Protein AF-A0A9D1FXD4-F1 (afdb_monomer_lite)

Radius of gyration: 14.66 Å; chains: 1; bounding box: 36×34×36 Å

Structure (mmCIF, N/CA/C/O backbone):
data_AF-A0A9D1FXD4-F1
#
_entry.id   AF-A0A9D1FXD4-F1
#
loop_
_atom_site.group_PDB
_atom_site.id
_atom_site.type_symbol
_atom_site.label_atom_id
_atom_site.label_alt_id
_atom_site.label_comp_id
_atom_site.label_asym_id
_atom_site.label_entity_id
_atom_site.label_seq_id
_atom_site.pdbx_PDB_ins_code
_atom_site.Cartn_x
_atom_site.Cartn_y
_atom_site.Cartn_z
_atom_site.occupancy
_atom_site.B_iso_or_equiv
_atom_site.auth_seq_id
_atom_site.auth_comp_id
_atom_site.auth_asym_id
_atom_site.auth_atom_id
_atom_site.pdbx_PDB_model_num
ATOM 1 N N . GLY A 1 1 ? 19.111 -2.517 -21.753 1.00 34.66 1 GLY A N 1
ATOM 2 C CA . GLY A 1 1 ? 18.798 -1.090 -21.953 1.00 34.66 1 GLY A CA 1
ATOM 3 C C . GLY A 1 1 ? 18.880 -0.429 -20.602 1.00 34.66 1 GLY A C 1
ATOM 4 O O . GLY A 1 1 ? 18.452 -1.061 -19.652 1.00 34.66 1 GLY A O 1
ATOM 5 N N . ASN A 1 2 ? 19.506 0.743 -20.518 1.00 32.88 2 ASN A N 1
ATOM 6 C CA . ASN A 1 2 ? 19.834 1.424 -19.262 1.00 32.88 2 ASN A CA 1
ATOM 7 C C . ASN A 1 2 ? 18.620 1.607 -18.339 1.00 32.88 2 ASN A C 1
ATOM 9 O O . ASN A 1 2 ? 17.534 1.953 -18.807 1.00 32.88 2 ASN A O 1
ATOM 13 N N . ASP A 1 3 ? 18.850 1.400 -17.043 1.00 38.88 3 ASP A N 1
ATOM 14 C CA . ASP A 1 3 ? 17.853 1.514 -15.984 1.00 38.88 3 ASP A CA 1
ATOM 15 C C . ASP A 1 3 ? 17.314 2.945 -15.887 1.00 38.88 3 ASP A C 1
ATOM 17 O O . ASP A 1 3 ? 18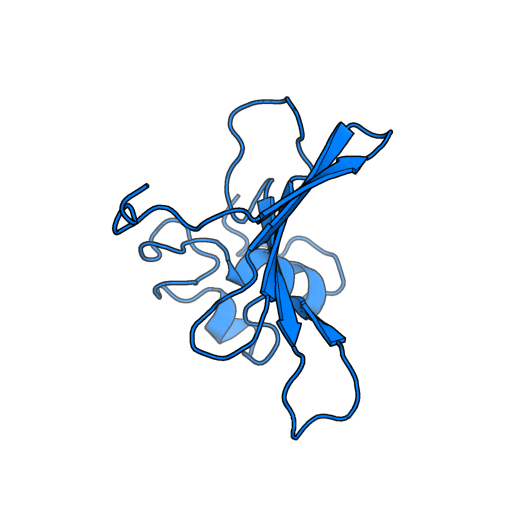.051 3.912 -15.674 1.00 38.88 3 ASP A O 1
ATOM 21 N N . ALA A 1 4 ? 15.999 3.081 -16.048 1.00 43.72 4 ALA A N 1
ATOM 22 C CA . ALA A 1 4 ? 15.295 4.319 -15.771 1.00 43.72 4 ALA A CA 1
ATOM 23 C C . ALA A 1 4 ? 15.128 4.454 -14.252 1.00 43.72 4 ALA A C 1
ATOM 25 O O . ALA A 1 4 ? 14.267 3.813 -13.647 1.00 43.72 4 ALA A O 1
ATOM 26 N N . ASN A 1 5 ? 15.950 5.310 -13.642 1.00 40.16 5 ASN A N 1
ATOM 27 C CA . ASN A 1 5 ? 15.735 5.805 -12.285 1.00 40.16 5 ASN A CA 1
ATOM 28 C C . ASN A 1 5 ? 14.289 6.310 -12.148 1.00 40.16 5 ASN A C 1
ATOM 30 O O . ASN A 1 5 ? 13.934 7.341 -12.716 1.00 40.16 5 ASN A O 1
ATOM 34 N N . GLY A 1 6 ? 13.462 5.577 -11.400 1.00 43.97 6 GLY A N 1
ATOM 35 C CA . GLY A 1 6 ? 12.109 6.001 -11.029 1.00 43.97 6 GLY A CA 1
ATOM 36 C C . GLY A 1 6 ? 10.955 5.227 -11.667 1.00 43.97 6 GLY A C 1
ATOM 37 O O . GLY A 1 6 ? 9.811 5.477 -11.298 1.00 43.97 6 GLY A O 1
ATOM 38 N N . ILE A 1 7 ? 11.210 4.261 -12.556 1.00 46.59 7 ILE A N 1
ATOM 39 C CA . ILE A 1 7 ? 10.161 3.329 -12.984 1.00 46.59 7 ILE A CA 1
ATOM 40 C C . ILE A 1 7 ? 10.275 2.085 -12.116 1.00 46.59 7 ILE A C 1
ATOM 42 O O . ILE A 1 7 ? 11.224 1.313 -12.226 1.00 46.59 7 ILE A O 1
ATOM 46 N N . MET A 1 8 ? 9.292 1.893 -11.242 1.00 54.47 8 MET A N 1
ATOM 47 C CA . MET A 1 8 ? 9.053 0.595 -10.635 1.00 54.47 8 MET A CA 1
ATOM 48 C C . MET A 1 8 ? 8.895 -0.438 -11.758 1.00 54.47 8 MET A C 1
ATOM 50 O O . MET A 1 8 ? 7.889 -0.436 -12.466 1.00 54.47 8 MET A O 1
ATOM 54 N N . LEU A 1 9 ? 9.914 -1.273 -11.967 1.00 59.28 9 LEU A N 1
ATOM 55 C CA . LEU A 1 9 ? 9.901 -2.296 -13.005 1.00 59.28 9 LEU A CA 1
ATOM 56 C C . LEU A 1 9 ? 8.839 -3.338 -12.645 1.00 59.28 9 LEU A C 1
ATOM 58 O O . LEU A 1 9 ? 9.051 -4.219 -11.811 1.00 59.28 9 LEU A O 1
ATOM 62 N N . VAL A 1 10 ? 7.668 -3.204 -13.264 1.00 60.66 10 VAL A N 1
ATOM 63 C CA . VAL A 1 10 ? 6.637 -4.235 -13.239 1.00 60.66 10 VAL A CA 1
ATOM 64 C C . VAL A 1 10 ? 7.150 -5.389 -14.084 1.00 60.66 10 VAL A C 1
ATOM 66 O O . VAL A 1 10 ? 7.276 -5.266 -15.300 1.00 60.66 10 VAL A O 1
ATOM 69 N N . ASN A 1 11 ? 7.465 -6.506 -13.435 1.00 75.38 11 ASN A N 1
ATOM 70 C CA . ASN A 1 11 ? 8.033 -7.659 -14.130 1.00 75.38 11 ASN A CA 1
ATOM 71 C C . ASN A 1 11 ? 6.945 -8.622 -14.615 1.00 75.38 11 ASN A C 1
ATOM 73 O O . ASN A 1 11 ? 7.151 -9.317 -15.604 1.00 75.38 11 ASN A O 1
ATOM 77 N N . TYR A 1 12 ? 5.775 -8.634 -13.961 1.00 87.31 12 TYR A N 1
ATOM 78 C CA . TYR A 1 12 ? 4.633 -9.443 -14.388 1.00 87.31 12 TYR A CA 1
ATOM 79 C C . TYR A 1 12 ? 3.317 -8.691 -14.197 1.00 87.31 12 TYR A C 1
ATOM 81 O O . TYR A 1 12 ? 3.109 -8.036 -13.176 1.00 87.31 12 TYR A O 1
ATOM 89 N N . ILE A 1 13 ? 2.419 -8.830 -15.172 1.00 91.75 13 ILE A N 1
ATOM 90 C CA . ILE A 1 13 ? 1.037 -8.348 -15.111 1.00 91.75 13 ILE A CA 1
ATOM 91 C C . ILE A 1 13 ? 0.124 -9.533 -15.394 1.00 91.75 13 ILE A C 1
ATOM 93 O O . ILE A 1 13 ? 0.289 -10.221 -16.401 1.00 91.75 13 ILE A O 1
ATOM 97 N N . VAL A 1 14 ? -0.849 -9.755 -14.518 1.00 94.38 14 VAL A N 1
ATOM 98 C CA . VAL A 1 14 ? -1.907 -10.748 -14.694 1.00 94.38 14 VAL A CA 1
ATOM 99 C C . VAL A 1 14 ? -3.228 -1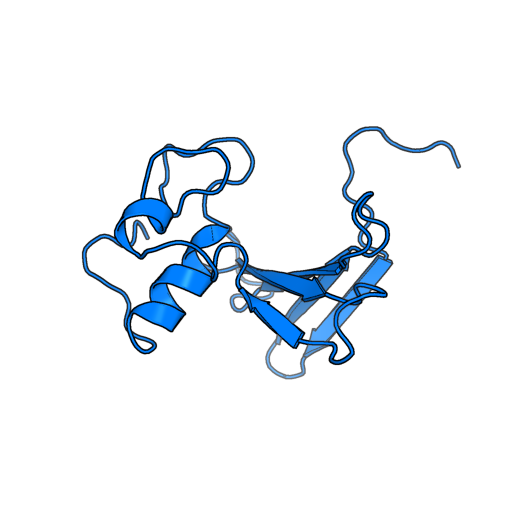0.009 -14.835 1.00 94.38 14 VAL A C 1
ATOM 101 O O . VAL A 1 14 ? -3.553 -9.159 -14.010 1.00 94.38 14 VAL A O 1
ATOM 104 N N . LYS A 1 15 ? -3.992 -10.344 -15.874 1.00 95.06 15 LYS A N 1
ATOM 105 C CA . LYS A 1 15 ? -5.383 -9.920 -16.031 1.00 95.06 15 LYS A CA 1
ATOM 106 C C . LYS A 1 15 ? -6.289 -11.103 -15.713 1.00 95.06 15 LYS A C 1
ATOM 108 O O . LYS A 1 15 ? -6.123 -12.173 -16.297 1.00 95.06 15 LYS A O 1
ATOM 113 N N . THR A 1 16 ? -7.230 -10.915 -14.803 1.00 94.75 16 THR A N 1
ATOM 114 C CA . THR A 1 16 ? -8.228 -11.930 -14.446 1.00 94.75 16 THR A CA 1
ATOM 115 C C . THR A 1 16 ? -9.425 -11.883 -15.404 1.00 94.75 16 THR A C 1
ATOM 117 O O . THR A 1 16 ? -9.620 -10.914 -16.144 1.00 94.75 16 THR A O 1
ATOM 120 N N . ASN A 1 17 ? -10.245 -12.939 -15.421 1.00 94.94 17 ASN A N 1
ATOM 121 C CA . ASN A 1 17 ? -11.413 -13.017 -16.312 1.00 94.94 17 ASN A CA 1
ATOM 122 C C . ASN A 1 17 ? -12.508 -11.986 -15.971 1.00 94.94 17 ASN A C 1
ATOM 124 O O . ASN A 1 17 ? -13.247 -11.562 -16.852 1.00 94.94 17 ASN A O 1
ATOM 128 N N . ASP A 1 18 ? -12.594 -11.561 -14.710 1.00 92.50 18 ASP A N 1
ATOM 129 C CA . ASP A 1 18 ? -13.489 -10.491 -14.246 1.00 92.50 18 ASP A CA 1
ATOM 130 C C . ASP A 1 18 ? -12.932 -9.076 -14.501 1.00 92.50 18 ASP A C 1
ATOM 132 O O . ASP A 1 18 ? -13.599 -8.086 -14.215 1.00 92.50 18 ASP A O 1
ATOM 136 N N . GLY A 1 19 ? -11.747 -8.961 -15.111 1.00 93.00 19 GLY A N 1
ATOM 137 C CA . GLY A 1 19 ? -11.198 -7.692 -15.589 1.00 93.00 19 GLY A CA 1
ATOM 138 C C . GLY A 1 19 ? -10.298 -6.951 -14.601 1.00 93.00 19 GLY A C 1
ATOM 139 O O . GLY A 1 19 ? -9.860 -5.846 -14.929 1.00 93.00 19 GLY A O 1
ATOM 140 N N . MET A 1 20 ? -9.982 -7.546 -13.449 1.00 95.56 20 MET A N 1
ATOM 141 C CA . MET A 1 20 ? -8.985 -7.012 -12.519 1.00 95.56 20 MET A CA 1
ATOM 142 C C . MET A 1 20 ? -7.563 -7.150 -13.073 1.00 95.56 20 MET A C 1
ATOM 144 O O . MET A 1 20 ? -7.263 -8.025 -13.896 1.00 95.56 20 MET A O 1
ATOM 148 N N . TYR A 1 21 ? -6.665 -6.303 -12.571 1.00 95.25 21 TYR A N 1
ATOM 149 C CA . TYR A 1 21 ? -5.236 -6.374 -12.866 1.00 95.25 21 TYR A CA 1
ATOM 150 C C . TYR A 1 21 ? -4.419 -6.618 -11.604 1.00 95.25 21 TYR A C 1
ATOM 152 O O . TYR A 1 21 ? -4.631 -5.981 -10.576 1.00 95.25 21 TYR A O 1
ATOM 160 N N . ILE A 1 22 ? -3.441 -7.514 -11.705 1.00 95.12 22 ILE A N 1
ATOM 161 C CA . ILE A 1 22 ? -2.473 -7.798 -10.649 1.00 95.12 22 ILE A CA 1
ATOM 162 C C . ILE A 1 22 ? -1.077 -7.537 -11.205 1.00 95.12 22 ILE A C 1
ATOM 164 O O . ILE A 1 22 ? -0.660 -8.169 -12.176 1.00 95.12 22 ILE A O 1
ATOM 168 N N . TYR A 1 23 ? -0.353 -6.612 -10.587 1.00 93.25 23 TYR A N 1
ATOM 169 C CA . TYR A 1 23 ? 0.996 -6.219 -10.980 1.00 93.25 23 TYR A CA 1
ATOM 170 C C . TYR A 1 23 ? 1.987 -6.750 -9.950 1.00 93.25 23 TYR A C 1
ATOM 172 O O . TYR A 1 23 ? 1.825 -6.480 -8.762 1.00 93.25 23 TYR A O 1
ATOM 180 N N . PHE A 1 24 ? 3.027 -7.454 -10.394 1.00 90.12 24 PHE A N 1
ATOM 181 C CA . PHE A 1 24 ? 4.114 -7.925 -9.539 1.00 90.12 24 PHE A CA 1
ATOM 182 C C . PHE A 1 24 ? 5.392 -7.148 -9.823 1.00 90.12 24 PHE A C 1
ATOM 184 O O . PHE A 1 24 ? 5.879 -7.084 -10.957 1.00 90.12 24 PHE A O 1
ATOM 191 N N . LEU A 1 25 ? 5.959 -6.602 -8.755 1.00 87.56 25 LEU A N 1
ATOM 192 C CA . LEU A 1 25 ? 7.178 -5.813 -8.758 1.00 87.56 25 LEU A CA 1
ATOM 193 C C . LEU A 1 25 ? 8.220 -6.510 -7.866 1.00 87.56 25 LEU A C 1
ATOM 195 O O . LEU A 1 25 ? 8.429 -6.116 -6.713 1.00 87.56 25 LEU A O 1
ATOM 199 N N . PRO A 1 26 ? 8.825 -7.613 -8.347 1.00 78.31 26 PRO A N 1
ATOM 200 C CA . PRO A 1 26 ? 9.957 -8.239 -7.678 1.00 78.31 26 PRO A CA 1
ATOM 201 C C . PRO A 1 26 ? 11.208 -7.355 -7.800 1.00 78.31 26 PRO A C 1
ATOM 203 O O . PRO A 1 26 ? 11.232 -6.409 -8.584 1.00 78.31 26 PRO A O 1
ATOM 206 N N . ASN A 1 27 ? 12.263 -7.704 -7.057 1.00 73.81 27 ASN A N 1
ATOM 207 C CA . ASN A 1 27 ? 13.549 -6.987 -6.988 1.00 73.81 27 ASN A CA 1
ATOM 208 C C . ASN A 1 27 ? 13.547 -5.719 -6.122 1.00 73.81 27 ASN A C 1
ATOM 210 O O . ASN A 1 27 ? 14.336 -4.803 -6.350 1.00 73.81 27 ASN A O 1
ATOM 214 N N . THR A 1 28 ? 12.707 -5.667 -5.085 1.00 73.56 28 THR A N 1
ATOM 215 C CA . THR A 1 28 ? 12.896 -4.648 -4.045 1.00 73.56 28 THR A CA 1
ATOM 216 C C . THR A 1 28 ? 14.212 -4.923 -3.298 1.00 73.56 28 THR A C 1
ATOM 218 O O . THR A 1 28 ? 14.546 -6.094 -3.074 1.00 73.56 28 THR A O 1
ATOM 221 N N . PRO A 1 29 ? 14.969 -3.893 -2.866 1.00 72.62 29 PRO A N 1
ATOM 222 C CA . PRO A 1 29 ? 16.250 -4.093 -2.176 1.00 72.62 29 PRO A CA 1
ATOM 223 C C . PRO A 1 29 ? 16.158 -4.976 -0.924 1.00 72.62 29 PRO A C 1
ATOM 225 O O . PRO A 1 29 ? 17.132 -5.605 -0.523 1.00 72.62 29 PRO A O 1
ATOM 228 N N . SER A 1 30 ? 14.982 -5.029 -0.295 1.00 74.81 30 SER A N 1
ATOM 229 C CA . SER A 1 30 ? 14.733 -5.800 0.926 1.00 74.81 30 SER A CA 1
ATOM 230 C C . SER A 1 30 ? 14.224 -7.227 0.673 1.00 74.81 30 SER A C 1
ATOM 232 O O . SER A 1 30 ? 13.922 -7.933 1.635 1.00 74.81 30 SER A O 1
ATOM 234 N N . GLY A 1 31 ? 14.114 -7.664 -0.586 1.00 74.12 31 GLY A N 1
ATOM 235 C CA . GLY A 1 31 ? 13.778 -9.046 -0.946 1.00 74.12 31 GLY A CA 1
ATOM 236 C C . GLY A 1 31 ? 12.298 -9.429 -0.817 1.00 74.12 31 GLY A C 1
ATOM 237 O O . GLY A 1 31 ? 11.975 -10.613 -0.888 1.00 74.12 31 GLY A O 1
ATOM 238 N N . TYR A 1 32 ? 11.393 -8.464 -0.635 1.00 78.75 32 TYR A N 1
ATOM 239 C CA . TYR A 1 32 ? 9.948 -8.687 -0.773 1.00 78.75 32 TYR A CA 1
ATOM 240 C C . TYR A 1 32 ? 9.482 -8.347 -2.196 1.00 78.75 32 TYR A C 1
ATOM 242 O O . TYR A 1 32 ? 10.160 -7.626 -2.933 1.00 78.75 32 TYR A O 1
ATOM 250 N N . ILE A 1 33 ? 8.320 -8.858 -2.596 1.00 85.94 33 ILE A N 1
ATOM 251 C CA . ILE A 1 33 ? 7.677 -8.493 -3.865 1.00 85.94 33 ILE A CA 1
ATOM 252 C C . ILE A 1 33 ? 6.526 -7.549 -3.546 1.00 85.94 33 ILE A C 1
ATOM 254 O O . ILE A 1 33 ? 5.649 -7.918 -2.766 1.00 85.94 33 ILE A O 1
ATOM 258 N N . TRP A 1 34 ? 6.507 -6.359 -4.148 1.00 88.75 34 TRP A N 1
ATOM 259 C CA . TRP A 1 34 ? 5.295 -5.544 -4.134 1.00 88.75 34 TRP A CA 1
ATOM 260 C C . TRP A 1 34 ? 4.286 -6.102 -5.127 1.00 88.75 34 TRP A C 1
ATOM 262 O O . TRP A 1 34 ? 4.633 -6.450 -6.258 1.00 88.75 34 TRP A O 1
ATOM 272 N N . MET A 1 35 ? 3.033 -6.173 -4.694 1.00 93.00 35 MET A N 1
ATOM 273 C CA . MET A 1 35 ? 1.924 -6.603 -5.527 1.00 93.00 35 MET A CA 1
ATOM 274 C C . MET A 1 35 ? 0.810 -5.562 -5.467 1.00 93.00 35 MET A C 1
ATOM 276 O O . MET A 1 35 ? 0.314 -5.242 -4.391 1.00 93.00 35 MET A O 1
ATOM 280 N N . TYR A 1 36 ? 0.415 -5.040 -6.624 1.00 94.62 36 TYR A N 1
ATOM 281 C CA . TYR A 1 36 ? -0.701 -4.103 -6.751 1.00 94.62 36 TYR A CA 1
ATOM 282 C C . TYR A 1 36 ? -1.888 -4.858 -7.324 1.00 94.62 36 TYR A C 1
ATOM 284 O O . TYR A 1 36 ? -1.736 -5.553 -8.326 1.00 94.62 36 TYR A O 1
ATOM 292 N N . VAL A 1 37 ? -3.055 -4.715 -6.708 1.00 96.44 37 VAL A N 1
ATOM 293 C CA . VAL A 1 37 ? -4.308 -5.309 -7.178 1.00 96.44 37 VAL A CA 1
ATOM 294 C C . VAL A 1 37 ? -5.275 -4.185 -7.500 1.00 96.44 37 VAL A C 1
ATOM 296 O O . VAL A 1 37 ? -5.725 -3.486 -6.599 1.00 96.44 37 VAL A O 1
ATOM 299 N N . ASP A 1 38 ? -5.566 -4.015 -8.781 1.00 96.69 38 ASP A N 1
ATOM 300 C CA . ASP A 1 38 ? -6.525 -3.057 -9.316 1.00 96.69 38 ASP A CA 1
ATOM 301 C C . ASP A 1 38 ? -7.867 -3.757 -9.542 1.00 96.69 38 ASP A C 1
ATOM 303 O O . ASP A 1 38 ? -8.002 -4.582 -10.452 1.00 96.69 38 ASP A O 1
ATOM 307 N N . ILE A 1 39 ? -8.841 -3.438 -8.691 1.00 96.19 39 ILE A N 1
ATOM 308 C CA . ILE A 1 39 ? -10.195 -4.001 -8.750 1.00 96.19 39 ILE A CA 1
ATOM 309 C C . ILE A 1 39 ? -11.103 -3.262 -9.744 1.00 96.19 39 ILE A C 1
ATOM 311 O O . ILE A 1 39 ? -12.155 -3.777 -10.109 1.00 96.19 39 ILE A O 1
ATOM 315 N N . ASN A 1 40 ? -10.720 -2.059 -10.178 1.00 95.12 40 ASN A N 1
ATOM 316 C CA . ASN A 1 40 ? -11.522 -1.221 -11.073 1.00 95.12 40 ASN A CA 1
ATOM 317 C C . ASN A 1 40 ? -11.214 -1.509 -12.555 1.00 95.12 40 ASN A C 1
ATOM 319 O O . ASN A 1 40 ? -12.026 -1.253 -13.453 1.00 95.12 40 ASN A O 1
ATOM 323 N N . GLY A 1 41 ? -10.057 -2.117 -12.815 1.00 89.81 41 GLY A N 1
ATOM 324 C CA . GLY A 1 41 ? -9.715 -2.699 -14.101 1.00 89.81 41 GLY A CA 1
ATOM 325 C C . GLY A 1 41 ? -9.479 -1.638 -15.174 1.00 89.81 41 GLY A C 1
ATOM 326 O O . GLY A 1 41 ? -8.648 -0.743 -15.033 1.00 89.81 41 GLY A O 1
ATOM 327 N N . HIS A 1 42 ? -10.214 -1.735 -16.285 1.00 86.44 42 HIS A N 1
ATOM 328 C CA . HIS A 1 42 ? -10.119 -0.774 -17.392 1.00 86.44 42 HIS A CA 1
ATOM 329 C C . HIS A 1 42 ? -10.825 0.562 -17.133 1.00 86.44 42 HIS A C 1
ATOM 331 O O . HIS A 1 42 ? -10.651 1.502 -17.917 1.00 86.44 42 HIS A O 1
ATOM 337 N N . GLN A 1 43 ? -11.644 0.645 -16.086 1.00 86.88 43 GLN A N 1
ATOM 338 C CA . GLN A 1 43 ? -12.338 1.877 -15.737 1.00 86.88 43 GLN A CA 1
ATOM 339 C 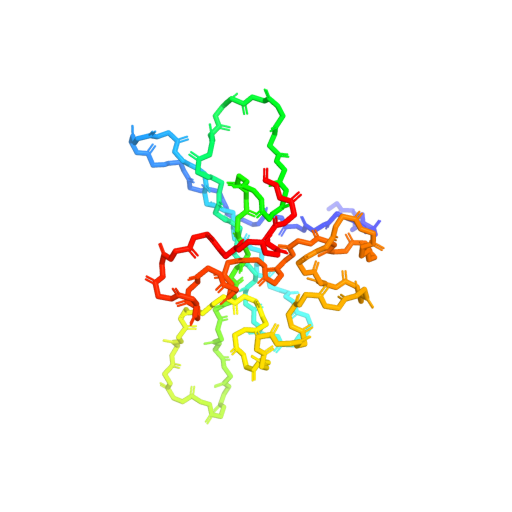C . GLN A 1 43 ? -11.313 2.900 -15.234 1.00 86.88 43 GLN A C 1
ATOM 341 O O . GLN A 1 43 ? -10.317 2.549 -14.618 1.00 86.88 43 GLN A O 1
ATOM 346 N N . LYS A 1 44 ? -11.507 4.180 -15.551 1.00 83.94 44 LYS A N 1
ATOM 347 C CA . LYS A 1 44 ? -10.589 5.262 -15.163 1.00 83.94 44 LYS A CA 1
ATOM 348 C C . LYS A 1 44 ? -11.365 6.354 -14.423 1.00 83.94 44 LYS A C 1
ATOM 350 O O . LYS A 1 44 ? -12.524 6.580 -14.762 1.00 83.94 44 LYS A O 1
ATOM 355 N N . PRO A 1 45 ? -10.733 7.085 -13.486 1.00 90.69 45 PRO A N 1
ATOM 356 C CA . PRO A 1 45 ? -9.334 6.959 -13.059 1.00 90.69 45 PRO A CA 1
ATOM 357 C C . PRO A 1 45 ? -9.126 5.848 -12.014 1.00 90.69 45 PRO A C 1
ATOM 359 O O . PRO A 1 45 ? -9.924 5.755 -11.088 1.00 90.69 45 PRO A O 1
ATOM 362 N N . ASN A 1 46 ? -8.028 5.088 -12.113 1.00 91.56 46 ASN A N 1
ATOM 363 C CA . ASN A 1 46 ? -7.602 4.149 -11.066 1.00 91.56 46 ASN A CA 1
ATOM 364 C C . ASN A 1 46 ? -6.772 4.883 -10.010 1.00 91.56 46 ASN A C 1
ATOM 366 O O . ASN A 1 46 ? -5.753 5.496 -10.333 1.00 91.56 46 ASN A O 1
ATOM 370 N N . GLN A 1 47 ? -7.224 4.842 -8.758 1.00 93.75 47 GLN A N 1
ATOM 371 C CA . GLN A 1 47 ? -6.589 5.518 -7.629 1.00 93.75 47 GLN A CA 1
ATOM 372 C C . GLN A 1 47 ? -6.071 4.509 -6.605 1.00 93.75 47 GLN A C 1
ATOM 374 O O . GLN A 1 47 ? -6.794 3.613 -6.163 1.00 93.75 47 GLN A O 1
ATOM 379 N N . VAL A 1 48 ? -4.818 4.688 -6.185 1.00 94.94 48 VAL A N 1
ATOM 380 C CA . VAL A 1 48 ? -4.246 3.911 -5.082 1.00 94.94 48 VAL A CA 1
ATOM 381 C C . VAL A 1 48 ? -5.009 4.198 -3.797 1.00 94.94 48 VAL A C 1
ATOM 383 O O . VAL A 1 48 ? -5.330 5.343 -3.490 1.00 94.94 48 VAL A O 1
ATOM 386 N N . GLY A 1 49 ? -5.324 3.129 -3.077 1.00 95.44 49 GLY A N 1
ATOM 387 C CA . GLY A 1 49 ? -6.091 3.152 -1.845 1.00 95.44 49 GLY A CA 1
ATOM 388 C C . GLY A 1 49 ? -7.604 3.132 -2.035 1.00 95.44 49 GLY A C 1
ATOM 389 O O . GLY A 1 49 ? -8.271 2.833 -1.058 1.00 95.44 49 GLY A O 1
ATOM 390 N N . ARG A 1 50 ? -8.124 3.359 -3.255 1.00 95.88 50 ARG A N 1
ATOM 391 C CA . ARG A 1 50 ? -9.553 3.229 -3.607 1.00 95.88 50 ARG A CA 1
ATOM 392 C C . ARG A 1 50 ? -9.830 2.046 -4.530 1.00 95.88 50 ARG A C 1
ATOM 394 O O . ARG A 1 50 ? -10.676 1.211 -4.236 1.00 95.88 50 ARG A O 1
ATOM 401 N N . ASP A 1 51 ? -9.111 2.027 -5.645 1.00 96.75 51 ASP A N 1
ATOM 402 C CA . ASP A 1 51 ? -9.269 1.079 -6.747 1.00 96.75 51 ASP A CA 1
ATOM 403 C C . ASP A 1 51 ? -8.087 0.105 -6.793 1.00 96.75 51 ASP A C 1
ATOM 405 O O . ASP A 1 51 ? -8.233 -1.050 -7.183 1.00 96.75 51 ASP A O 1
ATOM 409 N N . ILE A 1 52 ? -6.904 0.582 -6.389 1.00 96.56 52 ILE A N 1
ATOM 410 C CA . ILE A 1 52 ? -5.663 -0.188 -6.369 1.00 96.56 52 ILE A CA 1
ATOM 411 C C . ILE A 1 52 ? -5.215 -0.394 -4.923 1.00 96.56 52 ILE A C 1
ATOM 413 O O . ILE A 1 52 ? -4.920 0.572 -4.217 1.00 96.56 52 ILE A O 1
ATOM 417 N N . PHE A 1 53 ? -5.088 -1.649 -4.503 1.00 97.50 53 PHE A N 1
ATOM 418 C CA . PHE A 1 53 ? -4.615 -2.025 -3.170 1.00 97.50 53 PHE A CA 1
ATOM 419 C C . PHE A 1 53 ? -3.238 -2.682 -3.232 1.00 97.50 53 PHE A C 1
ATOM 421 O O . PHE A 1 53 ? -2.950 -3.460 -4.143 1.00 97.50 53 PHE A O 1
ATOM 428 N N . VAL A 1 54 ? -2.384 -2.357 -2.259 1.00 95.69 54 VAL A N 1
ATOM 429 C CA . VAL A 1 54 ? -0.975 -2.763 -2.251 1.00 95.69 54 VAL A CA 1
ATOM 430 C C . VAL A 1 54 ? -0.735 -3.843 -1.209 1.00 95.69 54 VAL A C 1
ATOM 432 O O . VAL A 1 54 ? -1.113 -3.719 -0.042 1.00 95.69 54 VAL A O 1
ATOM 435 N N . PHE A 1 55 ? -0.062 -4.895 -1.644 1.00 94.31 55 PHE A N 1
ATOM 436 C CA . PHE A 1 55 ? 0.360 -6.024 -0.842 1.00 94.31 55 PHE A CA 1
ATOM 437 C C . PHE A 1 55 ? 1.875 -6.168 -0.910 1.00 94.31 55 PHE A C 1
ATOM 439 O O . PHE A 1 55 ? 2.531 -5.705 -1.850 1.00 94.31 55 PHE A O 1
ATOM 446 N N . ASP A 1 56 ? 2.416 -6.890 0.059 1.00 88.50 56 ASP A N 1
ATOM 447 C CA . ASP A 1 56 ? 3.743 -7.463 -0.045 1.00 88.50 56 ASP A CA 1
ATOM 448 C C . ASP A 1 56 ? 3.678 -8.995 0.045 1.00 88.50 56 ASP A C 1
ATOM 450 O O . ASP A 1 56 ? 2.797 -9.597 0.669 1.00 88.50 56 ASP A O 1
ATOM 454 N N . ILE A 1 57 ? 4.606 -9.632 -0.662 1.00 84.94 57 ILE A N 1
ATOM 455 C CA . ILE A 1 57 ? 4.871 -11.063 -0.565 1.00 84.94 57 ILE A CA 1
ATOM 456 C C . ILE A 1 57 ? 6.274 -11.191 0.013 1.00 84.94 57 ILE A C 1
ATOM 458 O O . ILE A 1 57 ? 7.269 -10.879 -0.648 1.00 84.94 57 ILE A O 1
ATOM 462 N N . TYR A 1 58 ? 6.354 -11.619 1.270 1.00 71.88 58 TYR A N 1
ATOM 463 C CA . TYR A 1 58 ? 7.628 -11.858 1.941 1.00 71.88 58 TYR A CA 1
ATOM 464 C C . TYR A 1 58 ? 8.161 -13.247 1.605 1.00 71.88 58 TYR A C 1
ATOM 466 O O . TYR A 1 58 ? 7.494 -14.237 1.882 1.00 71.88 58 TYR A O 1
ATOM 474 N N . ALA A 1 59 ? 9.405 -13.312 1.136 1.00 55.03 59 ALA A N 1
ATOM 475 C CA . ALA A 1 59 ? 10.253 -14.496 1.216 1.00 55.03 59 ALA A CA 1
ATOM 476 C C . ALA A 1 59 ? 11.516 -14.112 2.000 1.00 55.03 59 ALA A C 1
ATOM 478 O O . ALA A 1 59 ? 12.594 -13.943 1.441 1.00 55.03 59 ALA A O 1
ATOM 479 N N . THR A 1 60 ? 11.403 -13.870 3.311 1.00 51.41 60 THR A N 1
ATOM 480 C CA . THR A 1 60 ? 12.629 -13.660 4.097 1.00 51.41 60 THR A CA 1
ATOM 481 C C . THR A 1 60 ? 13.267 -15.011 4.372 1.00 51.41 60 THR A C 1
ATOM 483 O O . THR A 1 60 ? 12.606 -15.912 4.874 1.00 51.41 60 THR A O 1
ATOM 486 N N . ALA A 1 61 ? 14.578 -15.132 4.155 1.00 48.91 61 ALA A N 1
ATOM 487 C CA . ALA A 1 61 ? 15.351 -16.331 4.506 1.00 48.91 61 ALA A CA 1
ATOM 488 C C . ALA A 1 61 ? 15.194 -16.764 5.987 1.00 48.91 61 ALA A C 1
ATOM 490 O O . ALA A 1 61 ? 15.557 -17.878 6.354 1.00 48.91 61 ALA A O 1
ATOM 491 N N . LYS A 1 62 ? 14.647 -15.888 6.847 1.00 51.72 62 LYS A N 1
ATOM 492 C CA . LYS A 1 62 ? 14.355 -16.135 8.266 1.00 51.72 62 LYS A CA 1
ATOM 493 C C . LYS A 1 62 ? 12.894 -16.508 8.568 1.00 51.72 62 LYS A C 1
ATOM 495 O O . LYS A 1 62 ? 12.651 -17.071 9.632 1.00 51.72 62 LYS A O 1
ATOM 500 N N . GLN A 1 63 ? 11.929 -16.227 7.688 1.00 54.12 63 GLN A N 1
ATOM 501 C CA . GLN A 1 63 ? 10.526 -16.612 7.881 1.00 54.12 63 GLN A CA 1
ATOM 502 C C . GLN A 1 63 ? 10.181 -17.739 6.909 1.00 54.12 63 GLN A C 1
ATOM 504 O O . GLN A 1 63 ? 10.076 -17.533 5.707 1.00 54.12 63 GLN A O 1
ATOM 509 N N . LYS A 1 64 ? 10.006 -18.954 7.441 1.00 51.22 64 LYS A N 1
ATOM 510 C CA . LYS A 1 64 ? 9.817 -20.191 6.660 1.00 51.22 64 LYS A CA 1
ATOM 511 C C . LYS A 1 64 ? 8.530 -20.250 5.822 1.00 51.22 64 LYS A C 1
ATOM 513 O O . LYS A 1 64 ? 8.363 -21.209 5.079 1.00 51.22 64 LYS A O 1
ATOM 518 N N . ASN A 1 65 ? 7.642 -19.259 5.924 1.00 58.62 65 ASN A N 1
ATOM 519 C CA . ASN A 1 65 ? 6.357 -19.256 5.232 1.00 58.62 65 ASN A CA 1
ATOM 520 C C . ASN A 1 65 ? 6.204 -17.966 4.427 1.00 58.62 65 ASN A C 1
ATOM 522 O O . ASN A 1 65 ? 6.129 -16.883 5.011 1.00 58.62 65 ASN A O 1
ATOM 526 N N . ASN A 1 66 ? 6.098 -18.096 3.103 1.00 65.31 66 ASN A N 1
ATOM 527 C CA . ASN A 1 66 ? 5.686 -16.991 2.248 1.00 65.31 66 ASN A CA 1
ATOM 528 C C . ASN A 1 66 ? 4.255 -16.602 2.628 1.00 65.31 66 ASN A C 1
ATOM 530 O O . ASN A 1 66 ? 3.353 -17.441 2.583 1.00 65.31 66 ASN A O 1
ATOM 534 N N . ARG A 1 67 ? 4.043 -15.350 3.036 1.00 79.12 67 ARG A N 1
ATOM 535 C CA . ARG A 1 67 ? 2.706 -14.822 3.336 1.00 79.12 67 ARG A CA 1
ATOM 536 C C . ARG A 1 67 ? 2.438 -13.625 2.446 1.00 79.12 67 ARG A C 1
ATOM 538 O O . ARG A 1 67 ? 3.302 -12.767 2.284 1.00 79.12 67 ARG A O 1
ATOM 545 N N . LEU A 1 68 ? 1.232 -13.610 1.895 1.00 88.06 68 LEU A N 1
ATOM 546 C CA . LEU A 1 68 ? 0.636 -12.438 1.285 1.00 88.06 68 LEU A CA 1
ATOM 547 C C . LEU A 1 68 ? -0.020 -11.623 2.398 1.00 88.06 68 LEU A C 1
ATOM 549 O O . LEU A 1 68 ? -0.811 -12.177 3.163 1.00 88.06 68 LEU A O 1
ATOM 553 N N . LYS A 1 69 ? 0.302 -10.336 2.488 1.00 91.19 69 LYS A N 1
ATOM 554 C CA . LYS A 1 69 ? -0.349 -9.412 3.422 1.00 91.19 69 LYS A CA 1
ATOM 555 C C . LYS A 1 69 ? -0.462 -8.021 2.816 1.00 91.19 69 LYS A C 1
ATOM 557 O O . LYS A 1 69 ? 0.241 -7.698 1.858 1.00 91.19 69 LYS A O 1
ATOM 562 N N . PHE A 1 70 ? -1.339 -7.194 3.371 1.00 95.19 70 PHE A N 1
ATOM 563 C CA . PHE A 1 70 ? -1.434 -5.802 2.939 1.00 95.19 70 PHE A CA 1
ATOM 564 C C . PHE A 1 70 ? -0.216 -4.997 3.389 1.00 95.19 70 PHE A C 1
ATOM 566 O O . PHE A 1 70 ? 0.329 -5.214 4.480 1.00 95.19 70 PHE A O 1
ATOM 573 N N . TRP A 1 71 ? 0.168 -4.005 2.584 1.00 93.25 71 TRP A N 1
ATOM 574 C CA . TRP A 1 71 ? 1.166 -3.039 3.018 1.00 93.25 71 TRP A CA 1
ATOM 575 C C . TRP A 1 71 ? 0.679 -2.315 4.278 1.00 93.25 71 TRP A C 1
ATOM 577 O O . TRP A 1 71 ? -0.453 -1.835 4.353 1.00 93.25 71 TRP A O 1
ATOM 587 N N . GLY A 1 72 ? 1.539 -2.281 5.294 1.00 92.69 72 GLY A N 1
ATOM 588 C CA . GLY A 1 72 ? 1.237 -1.662 6.580 1.00 92.69 72 GLY A CA 1
ATOM 589 C C . GLY A 1 72 ? 0.444 -2.527 7.565 1.00 92.69 72 GLY A C 1
ATOM 590 O O . GLY A 1 72 ? 0.203 -2.065 8.674 1.00 92.69 72 GLY A O 1
ATOM 591 N N . GLU A 1 73 ? 0.095 -3.783 7.253 1.00 93.75 73 GLU A N 1
ATOM 592 C CA . GLU A 1 73 ? -0.713 -4.649 8.139 1.00 93.75 73 GLU A CA 1
ATOM 593 C C . GLU A 1 73 ? -0.175 -4.754 9.586 1.00 93.75 73 GLU A C 1
ATOM 595 O O . GLU A 1 73 ? -0.954 -4.868 10.542 1.00 93.75 73 GLU A O 1
ATOM 600 N N . GLN A 1 74 ? 1.148 -4.645 9.770 1.00 91.38 74 GLN A N 1
ATOM 601 C CA . GLN A 1 74 ? 1.802 -4.637 11.085 1.00 91.38 74 GLN A CA 1
ATOM 602 C C . GLN A 1 74 ? 1.436 -3.438 11.980 1.00 91.38 74 GLN A C 1
ATOM 604 O O . GLN A 1 74 ? 1.590 -3.523 13.197 1.00 91.38 74 GLN A O 1
ATOM 609 N N . TYR A 1 75 ? 0.976 -2.324 11.410 1.00 94.62 75 TYR A N 1
ATOM 610 C CA . TYR A 1 75 ? 0.691 -1.093 12.147 1.00 94.62 75 TYR A CA 1
ATOM 611 C C . TYR A 1 75 ? -0.697 -1.114 12.781 1.00 94.62 75 TYR A C 1
ATOM 613 O O . TYR A 1 75 ? -1.606 -1.797 12.309 1.00 94.62 75 TYR A O 1
ATOM 621 N N . LYS A 1 76 ? -0.901 -0.354 13.858 1.00 95.88 76 LYS A N 1
ATOM 622 C CA . LYS A 1 76 ? -2.237 -0.174 14.444 1.00 95.88 76 LYS A CA 1
ATOM 623 C C . LYS A 1 76 ? -3.116 0.671 13.515 1.00 95.88 76 LYS A C 1
ATOM 625 O O . LYS A 1 76 ? -2.600 1.467 12.740 1.00 95.88 76 LYS A O 1
ATOM 630 N N . ILE A 1 77 ? -4.441 0.536 13.623 1.00 94.75 77 ILE A N 1
ATOM 631 C CA . ILE A 1 77 ? -5.408 1.296 12.800 1.00 94.75 77 ILE A CA 1
ATOM 632 C C . ILE A 1 77 ? -5.136 2.808 12.853 1.00 94.75 77 ILE A C 1
ATOM 634 O O . ILE A 1 77 ? -5.122 3.473 11.822 1.00 94.75 77 ILE A O 1
ATOM 638 N N . GLU A 1 78 ? -4.851 3.335 14.043 1.00 94.75 78 GLU A N 1
ATOM 639 C CA . GLU A 1 78 ? -4.513 4.744 14.274 1.00 94.75 78 GLU A CA 1
ATOM 640 C C . GLU A 1 78 ? -3.248 5.215 13.544 1.00 94.75 78 GLU A C 1
ATOM 642 O O . GLU A 1 78 ? -3.142 6.391 13.213 1.00 94.75 78 GLU A O 1
ATOM 647 N N . ASP A 1 79 ? -2.308 4.315 13.250 1.00 95.75 79 ASP A N 1
ATOM 648 C CA . ASP A 1 79 ? -1.101 4.625 12.483 1.00 95.75 79 ASP A CA 1
ATOM 649 C C . ASP A 1 79 ? -1.340 4.528 10.972 1.00 95.75 79 ASP A C 1
ATOM 651 O O . ASP A 1 79 ? -0.728 5.270 10.205 1.00 95.75 79 ASP A O 1
ATOM 655 N N . LEU A 1 80 ? -2.261 3.661 10.535 1.00 96.44 80 LEU A N 1
ATOM 656 C CA . LEU A 1 80 ? -2.576 3.477 9.116 1.00 96.44 80 LEU A CA 1
ATOM 657 C C . LEU A 1 80 ? -3.136 4.746 8.469 1.00 96.44 80 LEU A C 1
ATOM 659 O O . LEU A 1 80 ? -2.906 4.948 7.284 1.00 96.44 80 LEU A O 1
ATOM 663 N N . ILE A 1 81 ? -3.835 5.596 9.226 1.00 95.75 81 ILE A N 1
ATOM 664 C CA . ILE A 1 81 ? -4.535 6.797 8.727 1.00 95.75 81 ILE A CA 1
ATOM 665 C C . ILE A 1 81 ? -3.728 8.099 8.852 1.00 95.75 81 ILE A C 1
ATOM 667 O O . ILE A 1 81 ? -4.166 9.154 8.383 1.00 95.75 81 ILE A O 1
ATOM 671 N N . LYS A 1 82 ? -2.563 8.056 9.511 1.00 94.25 82 LYS A N 1
ATOM 672 C CA . LYS A 1 82 ? -1.729 9.244 9.733 1.00 94.25 82 LYS A CA 1
ATOM 673 C C . LYS A 1 82 ? -1.172 9.776 8.419 1.00 94.25 82 LYS A C 1
ATOM 675 O O . LYS A 1 82 ? -0.824 9.010 7.519 1.00 94.25 82 LYS A O 1
ATOM 680 N N . ILE A 1 83 ? -1.004 11.096 8.359 1.00 92.69 83 ILE A N 1
ATOM 681 C CA . ILE A 1 83 ? -0.238 11.753 7.299 1.00 92.69 83 ILE A CA 1
ATOM 682 C C . ILE A 1 83 ? 1.212 11.270 7.416 1.00 92.69 83 ILE A C 1
ATOM 684 O O . ILE A 1 83 ? 1.925 11.596 8.361 1.00 92.69 83 ILE A O 1
ATOM 688 N N . SER A 1 84 ? 1.597 10.408 6.485 1.00 91.75 84 SER A N 1
ATOM 689 C CA . SER A 1 84 ? 2.891 9.732 6.378 1.00 91.75 84 SER A CA 1
ATOM 690 C C . SER A 1 84 ? 3.105 9.363 4.912 1.00 91.75 84 SER A C 1
ATOM 692 O O . SER A 1 84 ? 2.182 9.526 4.118 1.00 91.75 84 SER A O 1
ATOM 694 N N . ASP A 1 85 ? 4.266 8.839 4.523 1.00 92.31 85 ASP A N 1
ATOM 695 C CA . ASP A 1 85 ? 4.515 8.510 3.110 1.00 92.31 85 ASP A CA 1
ATOM 696 C C . ASP A 1 85 ? 3.526 7.490 2.530 1.00 92.31 85 ASP A C 1
ATOM 698 O O . ASP A 1 85 ? 3.205 7.580 1.351 1.00 92.31 85 ASP A O 1
ATOM 702 N N . TYR A 1 86 ? 3.014 6.570 3.357 1.00 94.62 86 TYR A N 1
ATOM 703 C CA . TYR A 1 86 ? 2.157 5.441 2.952 1.00 94.62 86 TYR A CA 1
ATOM 704 C C . TYR A 1 86 ? 0.725 5.518 3.487 1.00 94.62 86 TYR A C 1
ATOM 706 O O . TYR A 1 86 ? -0.089 4.623 3.238 1.00 94.62 86 TYR A O 1
ATOM 714 N N . GLY A 1 87 ? 0.438 6.543 4.291 1.00 96.12 87 GLY A N 1
ATOM 715 C CA . GLY A 1 87 ? -0.800 6.662 5.047 1.00 96.12 87 GLY A CA 1
ATOM 716 C C . GLY A 1 87 ? -2.037 6.524 4.170 1.00 96.12 87 GLY A C 1
ATOM 717 O O . GLY A 1 87 ? -2.066 6.970 3.022 1.00 96.12 87 GLY A O 1
ATOM 718 N N . CYS A 1 88 ? -3.085 5.935 4.736 1.00 97.00 88 CYS A N 1
ATOM 719 C CA . CYS A 1 88 ? -4.410 5.896 4.152 1.00 97.00 88 CYS A CA 1
ATOM 720 C C . CYS A 1 88 ? -5.077 7.267 4.270 1.00 97.00 88 CYS A C 1
ATOM 722 O O . CYS A 1 88 ? -5.979 7.485 5.075 1.00 97.00 88 CYS A O 1
ATOM 724 N N . ASN A 1 89 ? -4.530 8.229 3.534 1.00 95.06 89 ASN A N 1
ATOM 725 C CA . ASN A 1 89 ? -4.847 9.637 3.661 1.00 95.06 89 ASN A CA 1
ATOM 726 C C . ASN A 1 89 ? -4.514 10.357 2.352 1.00 95.06 89 ASN A C 1
ATOM 728 O O . ASN A 1 89 ? -3.415 10.200 1.831 1.00 95.06 89 ASN A O 1
ATOM 732 N N . LYS A 1 90 ? -5.421 11.193 1.843 1.00 92.69 90 LYS A N 1
ATOM 733 C CA . LYS A 1 90 ? -5.217 11.951 0.593 1.00 92.69 90 LYS A CA 1
ATOM 734 C C . LYS A 1 90 ? -4.090 12.990 0.663 1.00 92.69 90 LYS A C 1
ATOM 736 O O . LYS A 1 90 ? -3.621 13.430 -0.378 1.00 92.69 90 LYS A O 1
ATOM 741 N N . LEU A 1 91 ? -3.673 13.383 1.867 1.00 91.62 91 LEU A N 1
ATOM 742 C CA . LEU A 1 91 ? -2.568 14.317 2.114 1.00 91.62 91 LEU A CA 1
ATOM 743 C C . LEU A 1 91 ? -1.242 13.604 2.440 1.00 91.62 91 LEU A C 1
ATOM 745 O O . LEU A 1 91 ? -0.272 14.261 2.809 1.00 91.62 91 LEU A O 1
ATOM 749 N N . ALA A 1 92 ? -1.209 12.269 2.371 1.00 88.31 92 ALA A N 1
ATOM 750 C CA . ALA A 1 92 ? 0.009 11.479 2.542 1.00 88.31 92 ALA A CA 1
ATOM 751 C C . ALA A 1 92 ? 1.041 11.752 1.429 1.00 88.31 92 ALA A C 1
ATOM 753 O O . ALA A 1 92 ? 0.741 12.397 0.425 1.00 88.31 92 ALA A O 1
ATOM 754 N N . GLY A 1 93 ? 2.265 11.261 1.637 1.00 87.12 93 GLY A N 1
ATOM 755 C CA . GLY A 1 93 ? 3.391 11.456 0.723 1.00 87.12 93 GLY A CA 1
ATOM 756 C C . GLY A 1 93 ? 3.272 10.680 -0.595 1.00 87.12 93 GLY A C 1
ATOM 757 O O . GLY A 1 93 ? 2.189 10.322 -1.054 1.00 87.12 93 GLY A O 1
ATOM 758 N N . ILE A 1 94 ? 4.418 10.401 -1.218 1.00 86.38 94 ILE A N 1
ATOM 759 C CA . ILE A 1 94 ? 4.502 9.823 -2.573 1.00 86.38 94 ILE A CA 1
ATOM 760 C C . ILE A 1 94 ? 3.804 8.454 -2.728 1.00 86.38 94 ILE A C 1
ATOM 762 O O . ILE A 1 94 ? 3.418 8.091 -3.836 1.00 86.38 94 ILE A O 1
ATOM 766 N N . PHE A 1 95 ? 3.594 7.718 -1.632 1.00 92.00 95 PHE A N 1
ATOM 767 C CA . PHE A 1 95 ? 2.912 6.418 -1.603 1.00 92.00 95 PHE A CA 1
ATOM 768 C C . PHE A 1 95 ? 1.551 6.483 -0.888 1.00 92.00 95 PHE A C 1
ATOM 770 O O . PHE A 1 95 ? 1.088 5.495 -0.308 1.00 92.00 95 PHE A O 1
ATOM 777 N N . SER A 1 96 ? 0.906 7.655 -0.913 1.00 94.00 96 SER A N 1
ATOM 778 C CA . SER A 1 96 ? -0.434 7.869 -0.367 1.00 94.00 96 SER A CA 1
ATOM 779 C C . SER A 1 96 ? -1.397 6.745 -0.767 1.00 94.00 96 SER A C 1
ATOM 781 O O . SER A 1 96 ? -1.501 6.354 -1.930 1.00 94.00 96 SER A O 1
ATOM 783 N N . GLY A 1 97 ? -2.092 6.205 0.234 1.00 95.81 97 GLY A N 1
ATOM 784 C CA . GLY A 1 97 ? -3.113 5.178 0.071 1.00 95.81 97 GLY A CA 1
ATOM 785 C C . GLY A 1 97 ? -2.635 3.728 0.140 1.00 95.81 97 GLY A C 1
ATOM 786 O O . GLY A 1 97 ? -3.469 2.824 0.153 1.00 95.81 97 GLY A O 1
ATOM 787 N N . PHE A 1 98 ? -1.332 3.465 0.264 1.00 96.06 98 PHE A N 1
ATOM 788 C CA . PHE A 1 98 ? -0.827 2.086 0.342 1.00 96.06 98 PHE A CA 1
ATOM 789 C C . PHE A 1 98 ? -1.384 1.332 1.559 1.00 96.06 98 PHE A C 1
ATOM 791 O O . PHE A 1 98 ? -1.742 0.161 1.454 1.00 96.06 98 PHE A O 1
ATOM 798 N N . ASN A 1 99 ? -1.532 2.015 2.696 1.00 97.12 99 ASN A N 1
ATOM 799 C CA . ASN A 1 99 ? -2.036 1.429 3.942 1.00 97.12 99 ASN A CA 1
ATOM 800 C C . ASN A 1 99 ? -3.549 1.122 3.942 1.00 97.12 99 ASN A C 1
ATOM 802 O O . ASN A 1 99 ? -4.074 0.597 4.925 1.00 97.12 99 ASN A O 1
ATOM 806 N N . CYS A 1 100 ? -4.288 1.459 2.886 1.00 97.75 100 CYS A N 1
ATOM 807 C CA . CYS A 1 100 ? -5.752 1.404 2.910 1.00 97.75 100 CYS A CA 1
ATOM 808 C C . CYS A 1 100 ? -6.339 0.011 2.832 1.00 97.75 100 CYS A C 1
ATOM 810 O O . CYS A 1 100 ? -7.342 -0.264 3.488 1.00 97.75 100 CYS A O 1
ATOM 812 N N . GLY A 1 101 ? -5.679 -0.889 2.104 1.00 97.62 101 GLY A N 1
ATOM 813 C CA . GLY A 1 101 ? -6.057 -2.296 2.128 1.00 97.62 101 GLY A CA 1
ATOM 814 C C . GLY A 1 101 ? -5.928 -2.877 3.540 1.00 97.62 101 GLY A C 1
ATOM 815 O O . GLY A 1 101 ? -6.852 -3.521 4.029 1.00 97.62 101 GLY A O 1
ATOM 816 N N . ALA A 1 102 ? -4.842 -2.541 4.251 1.00 97.19 102 ALA A N 1
ATOM 817 C CA . ALA A 1 102 ? -4.659 -2.933 5.647 1.00 97.19 102 ALA A CA 1
ATOM 818 C C . ALA A 1 102 ? -5.729 -2.326 6.568 1.00 97.19 102 ALA A C 1
ATOM 820 O O . ALA A 1 102 ? -6.184 -3.002 7.488 1.00 97.19 102 ALA A O 1
ATOM 821 N N . LEU A 1 103 ? -6.158 -1.082 6.324 1.00 97.81 103 LEU A N 1
ATOM 822 C CA . LEU A 1 103 ? -7.228 -0.446 7.094 1.00 97.81 103 LEU A CA 1
ATOM 823 C C . LEU A 1 103 ? -8.550 -1.211 6.937 1.00 97.81 103 LEU A C 1
ATOM 825 O O . LEU A 1 103 ? -9.109 -1.642 7.940 1.00 97.81 103 LEU A O 1
ATOM 829 N N . ILE A 1 104 ? -9.002 -1.443 5.699 1.00 98.00 104 ILE A N 1
ATOM 830 C CA . ILE A 1 104 ? -10.244 -2.184 5.407 1.00 98.00 104 ILE A CA 1
ATOM 831 C C . ILE A 1 104 ? -10.184 -3.596 6.002 1.00 98.00 104 ILE A C 1
ATOM 833 O O . ILE A 1 104 ? -11.117 -4.034 6.678 1.00 98.00 104 ILE A O 1
ATOM 837 N N . TYR A 1 105 ? -9.065 -4.296 5.804 1.00 97.25 105 TYR A N 1
ATOM 838 C CA . TYR A 1 105 ? -8.853 -5.637 6.343 1.00 97.25 105 TYR A CA 1
ATOM 839 C C . TYR A 1 105 ? -8.968 -5.669 7.874 1.00 97.25 105 TYR A C 1
ATOM 841 O O . TYR A 1 105 ? -9.715 -6.479 8.426 1.00 97.25 105 TYR A O 1
ATOM 849 N N . LYS A 1 106 ? -8.295 -4.749 8.578 1.00 96.88 106 LYS A N 1
ATOM 850 C CA . LYS A 1 106 ? -8.330 -4.671 10.051 1.00 96.88 106 LYS A CA 1
ATOM 851 C C . LYS A 1 106 ? -9.652 -4.134 10.597 1.00 96.88 106 LYS A C 1
ATOM 853 O O . LYS A 1 106 ? -9.978 -4.409 11.748 1.00 96.88 106 LYS A O 1
ATOM 858 N N . SER A 1 107 ? -10.429 -3.434 9.775 1.00 96.75 107 SER A N 1
ATOM 859 C CA . SER A 1 107 ? -11.817 -3.040 10.044 1.00 96.75 107 SER A CA 1
ATOM 860 C C . SER A 1 107 ? -12.833 -4.152 9.737 1.00 96.75 107 SER A C 1
ATOM 862 O O . SER A 1 107 ? -14.039 -3.899 9.706 1.00 96.75 107 SER A O 1
ATOM 864 N N . GLY A 1 108 ? -12.372 -5.390 9.526 1.00 96.31 108 GLY A N 1
ATOM 865 C CA . GLY A 1 108 ? -13.240 -6.546 9.308 1.00 96.31 108 GLY A CA 1
ATOM 866 C C . GLY A 1 108 ? -13.936 -6.516 7.952 1.00 96.31 108 GLY A C 1
ATOM 867 O O . GLY A 1 108 ? -15.104 -6.881 7.873 1.00 96.31 108 GLY A O 1
ATOM 868 N N . TRP A 1 109 ? -13.235 -6.056 6.910 1.00 96.38 109 TRP A N 1
ATOM 869 C CA . TRP A 1 109 ? -13.765 -5.880 5.552 1.00 96.38 109 TRP A CA 1
ATOM 870 C C . TRP A 1 109 ? -14.886 -4.840 5.436 1.00 96.38 109 TRP A C 1
ATOM 872 O O . TRP A 1 1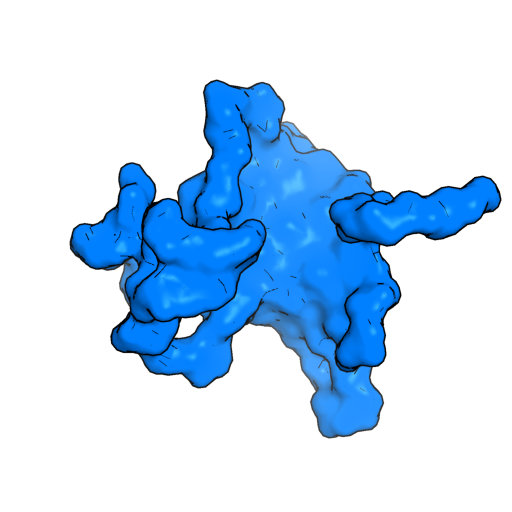09 ? -15.673 -4.867 4.493 1.00 96.38 109 TRP A O 1
ATOM 882 N N . ASN A 1 110 ? -14.923 -3.884 6.366 1.00 95.81 110 ASN A N 1
ATOM 883 C CA . ASN A 1 110 ? -15.790 -2.712 6.293 1.00 95.81 110 ASN A CA 1
ATOM 884 C C . ASN A 1 110 ? -14.980 -1.473 5.913 1.00 95.81 110 ASN A C 1
ATOM 886 O O . ASN A 1 110 ? -13.814 -1.353 6.288 1.00 95.81 110 ASN A O 1
ATOM 890 N N . ILE A 1 111 ? -15.620 -0.528 5.223 1.00 95.50 111 ILE A N 1
ATOM 891 C CA . ILE A 1 111 ? -15.050 0.794 4.948 1.00 95.50 111 ILE A CA 1
ATOM 892 C C . ILE A 1 111 ? -15.300 1.675 6.182 1.00 95.50 111 ILE A C 1
ATOM 894 O O . ILE A 1 111 ? -16.454 2.025 6.446 1.00 95.50 111 ILE A O 1
ATOM 898 N N . PRO A 1 112 ? -14.274 2.007 6.987 1.00 94.94 112 PRO A N 1
ATOM 899 C CA . PRO A 1 112 ? -14.481 2.814 8.181 1.00 94.94 112 PRO A CA 1
ATOM 900 C C . PRO A 1 112 ? -14.752 4.280 7.816 1.00 94.94 112 PRO A C 1
ATOM 902 O O . PRO A 1 112 ? -14.331 4.763 6.771 1.00 94.94 112 PRO A O 1
ATOM 905 N N . ALA A 1 113 ? -15.403 5.026 8.711 1.00 94.12 113 ALA A N 1
ATOM 906 C CA . ALA A 1 113 ? -15.790 6.422 8.461 1.00 94.12 113 ALA A CA 1
ATOM 907 C C . ALA A 1 113 ? -14.607 7.377 8.189 1.00 94.12 113 ALA A C 1
ATOM 909 O O . ALA A 1 113 ? -14.790 8.445 7.617 1.00 94.12 113 ALA A O 1
ATOM 910 N N . ASN A 1 1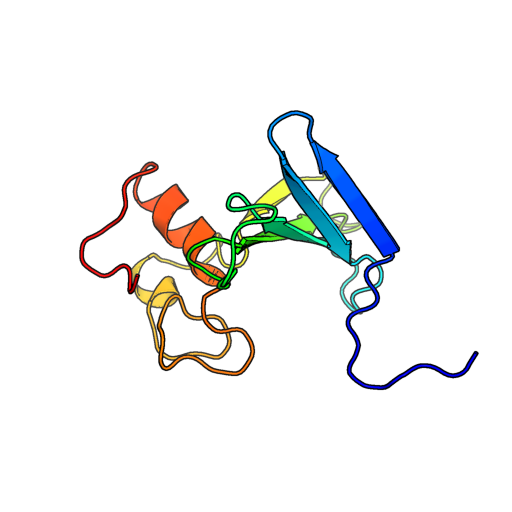14 ? -13.399 7.010 8.619 1.00 89.88 114 ASN A N 1
ATOM 911 C CA . ASN A 1 114 ? -12.165 7.762 8.394 1.00 89.88 114 ASN A CA 1
ATOM 912 C C . ASN A 1 114 ? -11.389 7.305 7.144 1.00 89.88 114 ASN A C 1
ATOM 914 O O . ASN A 1 114 ? -10.259 7.747 6.936 1.00 89.88 114 ASN A O 1
ATOM 918 N N . TYR A 1 115 ? -11.968 6.424 6.328 1.00 96.00 115 TYR A N 1
ATOM 919 C CA . TYR A 1 115 ? -11.430 6.069 5.024 1.00 96.00 115 TYR A CA 1
ATOM 920 C C . TYR A 1 115 ? -11.622 7.239 4.045 1.00 96.00 115 TYR A C 1
ATOM 922 O O . TYR A 1 115 ? -12.713 7.805 3.974 1.00 96.00 115 TYR A O 1
ATOM 930 N N . PRO A 1 116 ? -10.579 7.661 3.312 1.00 93.31 116 PRO A N 1
ATOM 931 C CA . PRO A 1 116 ? -10.603 8.965 2.663 1.00 93.31 116 PRO A CA 1
ATOM 932 C C . PRO A 1 116 ? -11.259 8.993 1.271 1.00 93.31 116 PRO A C 1
ATOM 934 O O . PRO A 1 116 ? -11.298 10.083 0.693 1.00 93.31 116 PRO A O 1
ATOM 937 N N . TRP A 1 117 ? -11.757 7.878 0.713 1.00 91.38 117 TRP A N 1
ATOM 938 C CA . TRP A 1 117 ? -12.454 7.832 -0.592 1.00 91.38 117 TRP A CA 1
ATOM 939 C C . TRP A 1 117 ? -13.893 7.354 -0.477 1.00 91.38 117 TRP A C 1
ATOM 941 O O . TRP A 1 117 ? -14.693 7.868 -1.285 1.00 91.38 117 TRP A O 1
#

pLDDT: mean 85.18, std 16.67, range [32.88, 98.0]

InterPro domains:
  IPR046721 Domain of unknown function DUF6613 [PF20318] (22-116)

Foldseek 3Di:
DDDDPPDQPQPDWDADPLQKIWTWRADDVQGKIKIKIFQCHPDDDGDAQPRIEIWIFDDDPPDPDTDIDQVPLVPDLVVQQDQECCHLYPNHRPNHNSSNVSNCVVVVVDQDPSRHD

Organism: NCBI:txid2840915

Secondary structure (DSSP, 8-state):
----TT-----EEEE-TTS-EEEEE---TTSEEEEEEESSTTSS---BTTTEEEEEEE--TT-SS-EEEETTTTS-HHHHTSSSTT-SSTT--TTTTTTHHHHHHHTTS---TT---

Sequence (117 aa):
GNDANGIMLVNYIVKTNDGMYIYFLPNTPSGYIWMYVDINGHQKPNQVGRDIFVFDIYATAKQKNNRLKFWGEQYKIEDLIKISDYGCNKLAGIFSGFNCGALIY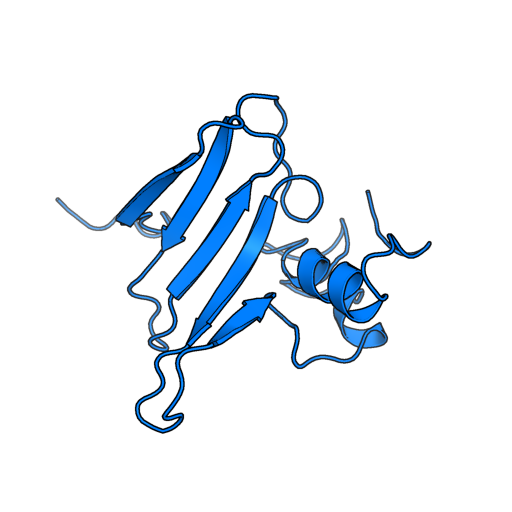KSGWNIPANYPW